Protein AF-A0A8S9AB08-F1 (afdb_monomer_lite)

Rad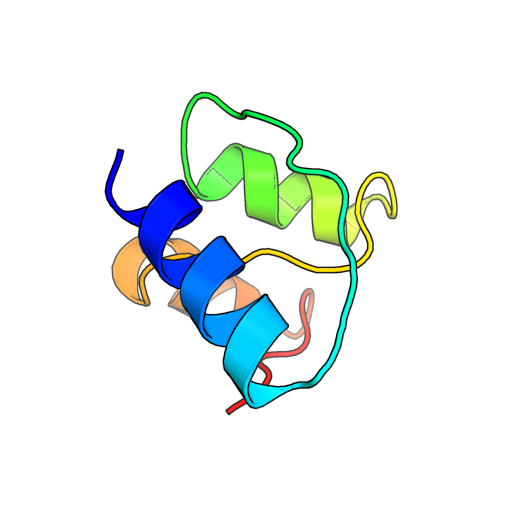ius of gyration: 11.28 Å; chains: 1; bounding box: 22×26×23 Å

Foldseek 3Di:
DVQVVVVVVVCVVVVHDDDDDDDPADLVQVVCCLVVVDVDGDHDCVNCVVVCVVVSDPDDD

pLDDT: mean 83.73, std 8.3, range [57.88, 93.88]

Secondary structure (DSSP, 8-state):
-HHHHHHHHHHHHHT----PPP-SSHHHHHHHHHHTSSS-----HHHHHHHHHTTSS----

Sequence (61 aa):
MSYLLYSEWFNELAQMKTTAIHYKGAGEAVNAVLTGEVDFAVVDASGSYELARSGRVRALA

Structure (mmCIF, N/CA/C/O backbone):
data_AF-A0A8S9AB08-F1
#
_entry.id   AF-A0A8S9AB08-F1
#
loop_
_atom_site.group_PDB
_atom_site.id
_atom_site.type_symbol
_atom_site.label_atom_id
_atom_site.label_alt_id
_atom_site.label_comp_id
_atom_site.label_asym_id
_atom_site.label_entity_id
_atom_site.label_seq_id
_atom_site.pdbx_PDB_ins_code
_atom_site.Cartn_x
_atom_site.Cartn_y
_atom_site.Cartn_z
_atom_site.occupancy
_atom_site.B_iso_or_equiv
_atom_site.auth_seq_id
_atom_site.auth_comp_id
_atom_site.auth_asym_id
_atom_site.auth_atom_id
_atom_site.pdbx_PDB_model_num
ATOM 1 N N . MET A 1 1 ? 10.265 10.008 -1.100 1.00 57.88 1 MET A N 1
ATOM 2 C CA . MET A 1 1 ? 9.531 10.999 -1.920 1.00 57.88 1 MET A CA 1
ATOM 3 C C . MET A 1 1 ? 8.833 10.386 -3.133 1.00 57.88 1 MET A C 1
ATOM 5 O O . MET A 1 1 ? 7.779 10.878 -3.496 1.00 57.88 1 MET A O 1
ATOM 9 N N . SER A 1 2 ? 9.364 9.317 -3.740 1.00 76.69 2 SER A N 1
ATOM 10 C CA . SER A 1 2 ? 8.750 8.644 -4.898 1.00 76.69 2 SER A CA 1
ATOM 11 C C . SER A 1 2 ? 7.376 8.017 -4.609 1.00 76.69 2 SER A C 1
ATOM 13 O O . SER A 1 2 ? 6.473 8.177 -5.418 1.00 76.69 2 SER A O 1
ATOM 15 N N . TYR A 1 3 ? 7.175 7.382 -3.446 1.00 79.88 3 TYR A N 1
ATOM 16 C CA . TYR A 1 3 ? 5.897 6.722 -3.122 1.00 79.88 3 TYR A CA 1
ATOM 17 C C . TYR A 1 3 ? 4.702 7.676 -3.035 1.00 79.88 3 TYR A C 1
ATOM 19 O O . TYR A 1 3 ? 3.628 7.323 -3.494 1.00 79.88 3 TYR A O 1
ATOM 27 N N . LEU A 1 4 ? 4.886 8.894 -2.506 1.00 85.62 4 LEU A N 1
ATOM 28 C CA . LEU A 1 4 ? 3.800 9.878 -2.450 1.00 85.62 4 LEU A CA 1
ATOM 29 C C . LEU A 1 4 ? 3.356 10.276 -3.863 1.00 85.62 4 LEU A C 1
ATOM 31 O O . LEU A 1 4 ? 2.167 10.309 -4.145 1.00 85.62 4 LEU A O 1
ATOM 35 N N . LEU A 1 5 ? 4.316 10.508 -4.764 1.00 86.62 5 LEU A N 1
ATOM 36 C CA . LEU A 1 5 ? 4.019 10.836 -6.156 1.00 86.62 5 LEU A CA 1
ATOM 37 C C . LEU A 1 5 ? 3.301 9.684 -6.872 1.00 86.62 5 LEU A C 1
ATOM 39 O O . LEU A 1 5 ? 2.339 9.927 -7.593 1.00 86.62 5 LEU A O 1
ATOM 43 N N . TYR A 1 6 ? 3.739 8.439 -6.659 1.00 85.44 6 TYR A N 1
ATOM 44 C CA . TYR A 1 6 ? 3.063 7.270 -7.227 1.00 85.44 6 TYR A CA 1
ATOM 45 C C . TYR A 1 6 ? 1.643 7.102 -6.687 1.00 85.44 6 TYR A C 1
ATOM 47 O O . TYR A 1 6 ? 0.741 6.806 -7.465 1.00 85.44 6 TYR A O 1
ATOM 55 N N . SER A 1 7 ? 1.427 7.331 -5.391 1.00 85.88 7 SER A N 1
ATOM 56 C CA . SER A 1 7 ? 0.097 7.263 -4.783 1.00 85.88 7 SER A CA 1
ATOM 57 C C . SER A 1 7 ? -0.836 8.360 -5.295 1.00 85.88 7 SER A C 1
ATOM 59 O O . SER A 1 7 ? -1.983 8.067 -5.611 1.00 85.88 7 SER A O 1
ATOM 61 N N . GLU A 1 8 ? -0.362 9.600 -5.438 1.00 89.56 8 GLU A N 1
ATOM 62 C CA . GLU A 1 8 ? -1.170 10.691 -6.005 1.00 89.56 8 GLU A CA 1
ATOM 63 C C . GLU A 1 8 ? -1.509 10.444 -7.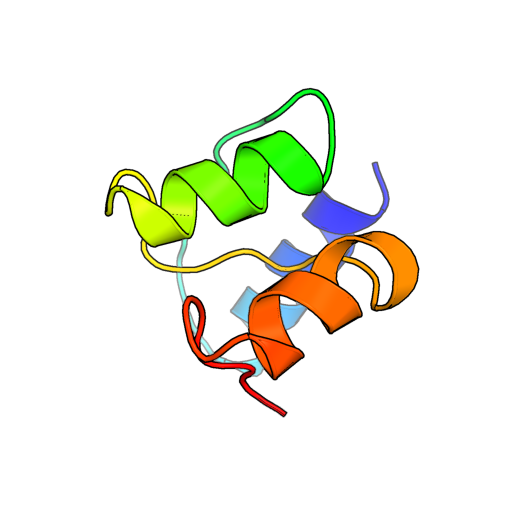479 1.00 89.56 8 GLU A C 1
ATOM 65 O O . GLU A 1 8 ? -2.649 10.628 -7.899 1.00 89.56 8 GLU A O 1
ATOM 70 N N . TRP A 1 9 ? -0.552 9.944 -8.262 1.00 89.88 9 TRP A N 1
ATOM 71 C CA . TRP A 1 9 ? -0.820 9.572 -9.649 1.00 89.88 9 TRP A CA 1
ATOM 72 C C . TRP A 1 9 ? -1.817 8.408 -9.752 1.00 89.88 9 TRP A C 1
ATOM 74 O O . TRP A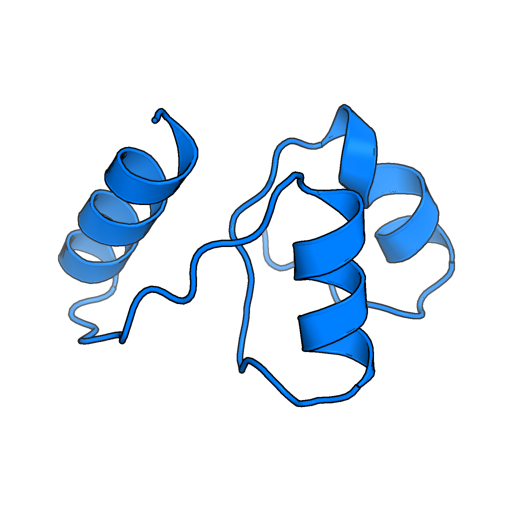 1 9 ? -2.721 8.428 -10.587 1.00 89.88 9 TRP A O 1
ATOM 84 N N . PHE A 1 10 ? -1.709 7.416 -8.866 1.00 89.50 10 PHE A N 1
ATOM 85 C CA . PHE A 1 10 ? -2.682 6.330 -8.774 1.00 89.50 10 PHE A CA 1
ATOM 86 C C . PHE A 1 10 ? -4.075 6.834 -8.374 1.00 89.50 10 PHE A C 1
ATOM 88 O O . PHE A 1 10 ? -5.060 6.414 -8.976 1.00 89.50 10 PHE A O 1
ATOM 95 N N . ASN A 1 11 ? -4.167 7.768 -7.422 1.00 91.00 11 ASN A N 1
ATOM 96 C CA . ASN A 1 11 ? -5.425 8.415 -7.043 1.00 91.00 11 ASN A CA 1
ATOM 97 C C . ASN A 1 11 ? -6.092 9.082 -8.251 1.00 91.00 11 ASN A C 1
ATOM 99 O O . ASN A 1 11 ? -7.292 8.910 -8.462 1.00 91.00 11 ASN A O 1
ATOM 103 N N . GLU A 1 12 ? -5.319 9.803 -9.065 1.00 93.88 12 GLU A N 1
ATOM 104 C CA . GLU A 1 12 ? -5.820 10.455 -10.274 1.00 93.88 12 GLU A CA 1
ATOM 105 C C . GLU A 1 12 ? -6.333 9.429 -11.296 1.00 93.88 12 GLU A C 1
ATOM 107 O O . GLU A 1 12 ? -7.455 9.554 -11.786 1.00 93.88 12 GLU A O 1
ATOM 112 N N . LEU A 1 13 ? -5.572 8.365 -11.567 1.00 92.75 13 LEU A N 1
ATOM 113 C CA . LEU A 1 13 ? -5.982 7.304 -12.497 1.00 92.75 13 LEU A CA 1
ATOM 114 C C . LEU A 1 13 ? -7.224 6.540 -12.021 1.00 92.75 13 LEU A C 1
ATOM 116 O O . LEU A 1 13 ? -8.107 6.233 -12.820 1.00 92.75 13 LEU A O 1
ATOM 120 N N . ALA A 1 14 ? -7.298 6.238 -10.726 1.00 92.19 14 ALA A N 1
ATOM 121 C CA . ALA A 1 14 ? -8.402 5.501 -10.120 1.00 92.19 14 ALA A CA 1
ATOM 122 C C . ALA A 1 14 ? -9.613 6.389 -9.785 1.00 92.19 14 ALA A C 1
ATOM 124 O O . ALA A 1 14 ? -10.637 5.870 -9.343 1.00 92.19 14 ALA A O 1
ATOM 125 N N . GLN A 1 15 ? -9.507 7.712 -9.976 1.00 93.75 15 GLN A N 1
ATOM 126 C CA . GLN A 1 15 ? -10.503 8.700 -9.541 1.00 93.75 15 GLN A CA 1
ATOM 127 C C . GLN A 1 15 ? -10.846 8.553 -8.047 1.00 93.75 15 GLN A C 1
ATOM 129 O O . GLN A 1 15 ? -11.994 8.686 -7.621 1.00 93.75 15 GLN A O 1
ATOM 134 N N . MET A 1 16 ? -9.825 8.254 -7.243 1.00 93.12 16 MET A N 1
ATOM 135 C CA . MET A 1 16 ? -9.920 8.060 -5.802 1.00 93.12 16 MET A CA 1
ATOM 136 C C . MET A 1 16 ? -9.377 9.274 -5.059 1.00 93.12 16 MET A C 1
ATOM 138 O O . MET A 1 16 ? -8.517 10.005 -5.544 1.00 93.12 16 MET A O 1
ATOM 142 N N . LYS A 1 17 ? -9.851 9.463 -3.829 1.00 91.25 17 LYS A N 1
ATOM 143 C CA . LYS A 1 17 ? -9.275 10.419 -2.887 1.00 91.25 17 LYS A CA 1
ATOM 144 C C . LYS A 1 17 ? -8.824 9.659 -1.655 1.00 91.25 17 LYS A C 1
ATOM 146 O O . LYS A 1 17 ? -9.645 9.032 -0.992 1.00 91.25 17 LYS A O 1
ATOM 151 N N . THR A 1 18 ? -7.532 9.711 -1.366 1.00 91.44 18 THR A N 1
ATOM 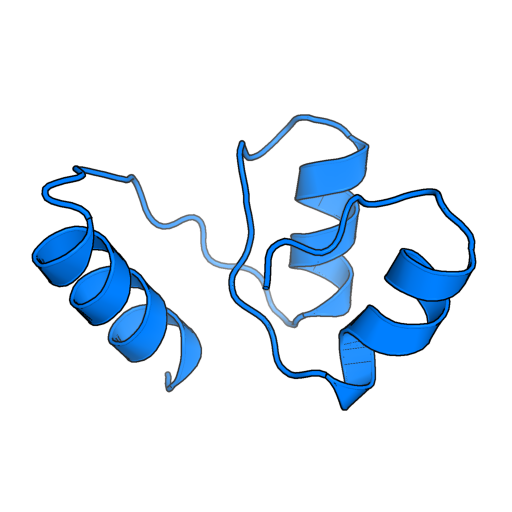152 C CA . THR A 1 18 ? -6.923 8.969 -0.260 1.00 91.44 18 THR A CA 1
ATOM 153 C C . THR A 1 18 ? -6.167 9.924 0.654 1.00 91.44 18 THR A C 1
ATOM 155 O O . THR A 1 18 ? -5.860 11.056 0.278 1.00 91.44 18 THR A O 1
ATOM 158 N N . THR A 1 19 ? -5.920 9.492 1.889 1.00 91.31 19 THR A N 1
ATOM 159 C CA . THR A 1 19 ? -5.157 10.267 2.872 1.00 91.31 19 THR A CA 1
ATOM 160 C C . THR A 1 19 ? -3.798 9.611 3.046 1.00 91.31 19 THR A C 1
ATOM 162 O O . THR A 1 19 ? -3.712 8.481 3.520 1.00 91.31 19 THR A O 1
ATOM 165 N N . ALA A 1 20 ? -2.730 10.315 2.672 1.00 89.81 20 ALA A N 1
ATOM 166 C CA . ALA A 1 20 ? -1.378 9.784 2.778 1.00 89.81 20 ALA A CA 1
ATOM 167 C C . ALA A 1 20 ? -0.909 9.713 4.241 1.00 89.81 20 ALA A C 1
ATOM 169 O O . ALA A 1 20 ? -0.749 10.741 4.907 1.00 89.81 20 ALA A O 1
ATOM 170 N N . ILE A 1 21 ? -0.624 8.498 4.716 1.00 91.06 21 ILE A N 1
ATOM 171 C CA . ILE A 1 21 ? 0.056 8.254 5.993 1.00 91.06 21 ILE A CA 1
ATOM 172 C C . ILE A 1 21 ? 1.531 7.960 5.712 1.00 91.06 21 ILE A C 1
ATOM 174 O O . ILE A 1 21 ? 1.870 7.106 4.891 1.00 91.06 21 ILE A O 1
ATOM 178 N N . HIS A 1 22 ? 2.421 8.714 6.358 1.00 88.50 22 HIS A N 1
ATOM 179 C CA . HIS A 1 22 ? 3.853 8.675 6.074 1.00 88.50 22 HIS A CA 1
ATOM 180 C C . HIS A 1 22 ? 4.578 7.726 7.031 1.00 88.50 22 HIS A C 1
ATOM 182 O O . HIS A 1 22 ? 4.611 7.960 8.237 1.00 88.50 22 HIS A O 1
ATOM 188 N N . TYR A 1 23 ? 5.226 6.709 6.465 1.00 87.69 23 TYR A N 1
ATOM 189 C CA . TYR A 1 23 ? 6.046 5.735 7.189 1.00 87.69 23 TYR A CA 1
ATOM 190 C C . TYR A 1 23 ? 7.530 5.890 6.844 1.00 87.69 23 TYR A C 1
ATOM 192 O O . TYR A 1 23 ? 7.883 6.474 5.813 1.00 87.69 23 TYR A O 1
ATOM 200 N N . LYS A 1 24 ? 8.424 5.351 7.683 1.00 86.56 24 LYS A N 1
ATOM 201 C CA . LYS A 1 24 ? 9.880 5.445 7.461 1.00 86.56 24 LYS A CA 1
ATOM 202 C C . LYS A 1 24 ? 10.362 4.556 6.317 1.00 86.56 24 LYS A C 1
ATOM 204 O O . LYS A 1 24 ? 11.433 4.803 5.767 1.00 86.56 24 LYS A O 1
ATOM 209 N N . GLY A 1 25 ? 9.587 3.537 5.947 1.00 83.75 25 GLY A N 1
ATOM 210 C CA . GLY A 1 25 ? 9.911 2.647 4.838 1.00 83.75 25 GLY A CA 1
ATOM 211 C C . GLY A 1 25 ? 8.777 1.696 4.464 1.00 83.75 25 GLY A C 1
ATOM 212 O O . GLY A 1 25 ? 7.758 1.612 5.149 1.00 83.75 25 GLY A O 1
ATOM 213 N N . ALA A 1 26 ? 8.990 0.945 3.380 1.00 82.06 26 ALA A N 1
ATOM 214 C CA . ALA A 1 26 ? 8.004 0.018 2.823 1.00 82.06 26 ALA A CA 1
ATOM 215 C C . ALA A 1 26 ? 7.565 -1.068 3.822 1.00 82.06 26 ALA A C 1
ATOM 217 O O . ALA A 1 26 ? 6.385 -1.388 3.889 1.00 82.06 26 ALA A O 1
ATOM 218 N N . GLY A 1 27 ? 8.485 -1.596 4.639 1.00 83.81 27 GLY A N 1
ATOM 219 C CA . GLY A 1 27 ? 8.155 -2.627 5.629 1.00 83.81 27 GLY A CA 1
ATOM 220 C C . GLY A 1 27 ? 7.153 -2.163 6.693 1.00 83.81 27 GLY A C 1
ATOM 221 O O . GLY A 1 27 ? 6.255 -2.918 7.055 1.00 83.81 27 GLY A O 1
ATOM 222 N N . GLU A 1 28 ? 7.261 -0.913 7.159 1.00 87.31 28 GLU A N 1
ATOM 223 C CA . GLU A 1 28 ? 6.287 -0.328 8.093 1.00 87.31 28 GLU A CA 1
ATOM 224 C C . GLU A 1 28 ? 4.919 -0.145 7.421 1.00 87.31 28 GLU A C 1
ATOM 226 O O . GLU A 1 28 ? 3.909 -0.549 7.987 1.00 87.31 28 GLU A O 1
ATOM 231 N N . ALA A 1 29 ? 4.889 0.368 6.186 1.00 87.94 29 ALA A N 1
ATOM 232 C CA . ALA A 1 29 ? 3.646 0.565 5.437 1.00 87.94 29 ALA A CA 1
ATOM 233 C C . ALA A 1 29 ? 2.916 -0.758 5.137 1.00 87.94 29 ALA A C 1
ATOM 235 O O . ALA A 1 29 ? 1.697 -0.838 5.260 1.00 87.94 29 ALA A O 1
ATOM 236 N N . VAL A 1 30 ? 3.646 -1.824 4.788 1.00 86.81 30 VAL A N 1
ATOM 237 C CA . VAL A 1 30 ? 3.041 -3.148 4.559 1.00 86.81 30 VAL A CA 1
ATOM 238 C C . VAL A 1 30 ? 2.491 -3.734 5.861 1.00 86.81 30 VAL A C 1
ATOM 240 O O . VAL A 1 30 ? 1.411 -4.321 5.858 1.00 86.81 30 VAL A O 1
ATOM 243 N N . ASN A 1 31 ? 3.187 -3.549 6.987 1.00 88.25 31 ASN A N 1
ATOM 244 C CA . ASN A 1 31 ? 2.658 -3.950 8.290 1.00 88.25 31 ASN A CA 1
ATOM 245 C C . ASN A 1 31 ? 1.394 -3.166 8.666 1.00 88.25 31 ASN A C 1
ATOM 247 O O . ASN A 1 31 ? 0.474 -3.767 9.207 1.00 88.25 31 ASN A O 1
ATOM 251 N N . ALA A 1 32 ? 1.311 -1.878 8.330 1.00 90.00 32 ALA A N 1
ATOM 252 C CA . ALA A 1 32 ? 0.107 -1.079 8.550 1.00 90.00 32 ALA A CA 1
ATOM 253 C C . ALA A 1 32 ? -1.101 -1.592 7.735 1.00 90.00 32 ALA A C 1
ATOM 255 O O . ALA A 1 32 ? -2.227 -1.581 8.228 1.00 90.00 32 ALA A O 1
ATOM 256 N N . VAL A 1 33 ? -0.882 -2.110 6.517 1.00 90.38 33 VAL A N 1
ATOM 257 C CA . VAL A 1 33 ? -1.936 -2.801 5.742 1.00 90.38 33 VAL A CA 1
ATOM 258 C C . VAL A 1 33 ? -2.349 -4.104 6.433 1.00 90.38 33 VAL A C 1
ATOM 260 O O . VAL A 1 33 ? -3.533 -4.408 6.535 1.00 90.38 33 VAL A O 1
ATOM 263 N N . LEU A 1 34 ? -1.379 -4.876 6.940 1.00 87.75 34 LEU A N 1
ATOM 264 C CA . LEU A 1 34 ? -1.641 -6.137 7.648 1.00 87.75 34 LEU A CA 1
ATOM 265 C C . LEU A 1 34 ? -2.459 -5.947 8.926 1.00 87.75 34 LEU A C 1
ATOM 267 O O . LEU A 1 34 ? -3.290 -6.793 9.251 1.00 87.75 34 LEU A O 1
ATOM 271 N N . THR A 1 35 ? -2.204 -4.871 9.666 1.00 90.00 35 THR A N 1
ATOM 272 C CA . THR A 1 35 ? -2.928 -4.545 10.899 1.00 90.00 35 THR A CA 1
ATOM 273 C C . THR A 1 35 ? -4.270 -3.862 10.638 1.00 90.00 35 THR A C 1
ATOM 275 O O . THR A 1 35 ? -5.057 -3.729 11.573 1.00 90.00 35 THR A O 1
ATOM 278 N N . GLY A 1 36 ? -4.546 -3.453 9.394 1.00 88.56 36 GLY A N 1
ATOM 279 C CA . GLY A 1 36 ? -5.738 -2.687 9.026 1.00 88.56 36 GLY A CA 1
ATOM 280 C C . GLY A 1 36 ? -5.687 -1.218 9.455 1.00 88.56 36 GLY A C 1
ATOM 281 O O . GLY A 1 36 ? -6.727 -0.573 9.535 1.00 88.56 36 GLY A O 1
ATOM 282 N N . GLU A 1 37 ? -4.499 -0.687 9.759 1.00 92.50 37 GLU A N 1
ATOM 283 C CA . GLU A 1 37 ? -4.294 0.738 10.050 1.00 92.50 37 GLU A CA 1
ATOM 284 C C . GLU A 1 37 ? -4.451 1.599 8.787 1.00 92.50 37 GLU A C 1
ATOM 286 O O . GLU A 1 37 ? -4.918 2.735 8.865 1.00 92.50 37 GLU A O 1
ATOM 291 N N . VAL A 1 38 ? -4.100 1.045 7.622 1.00 91.88 38 VAL A N 1
ATOM 292 C CA . VAL A 1 38 ? -4.309 1.667 6.308 1.00 91.88 38 VAL A CA 1
ATOM 293 C C . VAL A 1 38 ? -4.966 0.689 5.340 1.00 91.88 38 VAL A C 1
ATOM 295 O O . VAL A 1 38 ? -4.732 -0.517 5.402 1.00 91.88 38 VAL A O 1
ATOM 298 N N . ASP A 1 39 ? -5.760 1.217 4.409 1.00 90.50 39 ASP A N 1
ATOM 299 C CA . ASP A 1 39 ? -6.524 0.400 3.460 1.00 90.50 39 ASP A CA 1
ATOM 300 C C . ASP A 1 39 ? -5.637 -0.264 2.392 1.00 90.50 39 ASP A C 1
ATOM 302 O O . ASP A 1 39 ? -5.893 -1.390 1.963 1.00 90.50 39 ASP A O 1
ATOM 306 N N . PHE A 1 40 ? -4.588 0.432 1.944 1.00 89.00 40 PHE A N 1
ATOM 307 C CA . PHE A 1 40 ? -3.619 -0.062 0.965 1.00 89.00 40 PHE A CA 1
ATOM 308 C C . PHE A 1 40 ? -2.287 0.693 1.073 1.00 89.00 40 PHE A C 1
ATOM 310 O O . PHE A 1 40 ? -2.207 1.767 1.669 1.00 89.00 40 PHE A O 1
ATOM 317 N N . ALA A 1 41 ? -1.237 0.143 0.459 1.00 89.50 41 ALA A N 1
ATOM 318 C CA . ALA A 1 41 ? 0.063 0.796 0.344 1.00 89.50 41 ALA A CA 1
ATOM 319 C C . ALA A 1 41 ? 0.659 0.576 -1.052 1.00 89.50 41 ALA A C 1
ATOM 321 O O . ALA A 1 41 ? 0.650 -0.543 -1.565 1.00 89.50 41 ALA A O 1
ATOM 322 N N . VAL A 1 42 ? 1.217 1.637 -1.642 1.00 86.25 42 VAL A N 1
ATOM 323 C CA . VAL A 1 42 ? 2.018 1.562 -2.872 1.00 86.25 42 VAL A CA 1
ATOM 324 C C . VAL A 1 42 ? 3.487 1.500 -2.472 1.00 86.25 42 VAL A C 1
ATOM 326 O O . VAL A 1 42 ? 4.034 2.456 -1.923 1.00 86.25 42 VAL A O 1
ATOM 329 N N . VAL A 1 43 ? 4.125 0.362 -2.724 1.00 84.12 43 VAL A N 1
ATOM 330 C CA . VAL A 1 43 ? 5.523 0.095 -2.367 1.00 84.12 43 VAL A CA 1
ATOM 331 C C . VAL A 1 43 ? 6.241 -0.577 -3.532 1.00 84.12 43 VAL A C 1
ATOM 333 O O . VAL A 1 43 ? 5.610 -1.104 -4.444 1.00 84.12 43 VAL A O 1
ATOM 336 N N . ASP A 1 44 ? 7.569 -0.560 -3.527 1.00 81.12 44 ASP A N 1
ATOM 337 C CA . ASP A 1 44 ? 8.346 -1.260 -4.541 1.00 81.12 44 ASP A CA 1
ATOM 338 C C . ASP A 1 44 ? 8.311 -2.780 -4.307 1.00 81.12 44 ASP A C 1
ATOM 340 O O . ASP A 1 44 ? 8.090 -3.272 -3.192 1.00 81.12 44 ASP A O 1
ATOM 344 N N . ALA A 1 45 ? 8.553 -3.536 -5.378 1.00 72.75 45 ALA A N 1
ATOM 345 C CA . ALA A 1 45 ? 8.495 -4.993 -5.347 1.00 72.75 45 ALA A CA 1
ATOM 346 C C . ALA A 1 45 ? 9.542 -5.611 -4.404 1.00 72.75 45 ALA A C 1
ATOM 348 O O . ALA A 1 45 ? 9.297 -6.671 -3.834 1.00 72.75 45 ALA A O 1
ATOM 349 N N . SER A 1 46 ? 10.693 -4.961 -4.197 1.00 73.31 46 SER A N 1
ATOM 350 C CA . SER A 1 46 ? 11.799 -5.561 -3.445 1.00 73.31 46 SER A CA 1
ATOM 351 C C . SER A 1 46 ? 11.475 -5.734 -1.958 1.00 73.31 46 SER A C 1
ATOM 353 O O . SER A 1 46 ? 11.826 -6.756 -1.372 1.00 73.31 46 SER A O 1
ATOM 355 N N . GLY A 1 47 ? 10.739 -4.788 -1.363 1.00 68.50 47 GLY A N 1
ATOM 356 C CA . GLY A 1 47 ? 10.314 -4.860 0.039 1.00 68.50 47 GLY A CA 1
ATOM 357 C C . GLY A 1 47 ? 9.018 -5.642 0.282 1.00 68.50 47 GLY A C 1
ATOM 358 O O . GLY A 1 47 ? 8.753 -6.051 1.411 1.00 68.50 47 GLY A O 1
ATOM 359 N N . SER A 1 48 ? 8.202 -5.850 -0.754 1.00 70.38 48 SER A N 1
ATOM 360 C CA . SER A 1 48 ? 6.841 -6.395 -0.629 1.00 70.38 48 SER A CA 1
ATOM 361 C C . 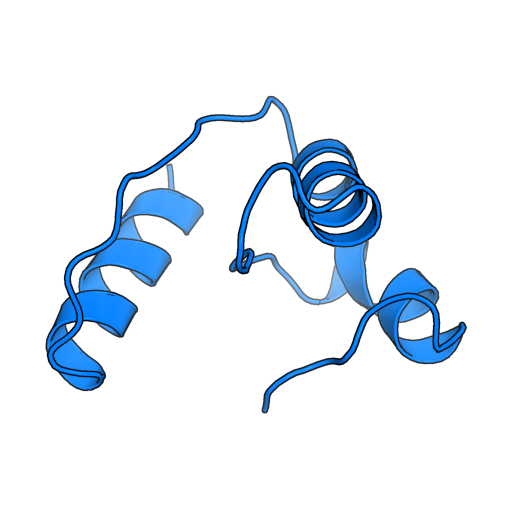SER A 1 48 ? 6.672 -7.815 -1.163 1.00 70.38 48 SER A C 1
ATOM 363 O O . SER A 1 48 ? 5.737 -8.504 -0.752 1.00 70.38 48 SER A O 1
ATOM 365 N N . TYR A 1 49 ? 7.583 -8.286 -2.021 1.00 75.00 49 TYR A N 1
ATOM 366 C CA . TYR A 1 49 ? 7.467 -9.578 -2.696 1.00 75.00 49 TYR A CA 1
ATOM 367 C C . TYR A 1 49 ? 7.336 -10.759 -1.729 1.00 75.00 49 TYR A C 1
ATOM 369 O O . TYR A 1 49 ? 6.420 -11.565 -1.870 1.00 75.00 49 TYR A O 1
ATOM 377 N N . GLU A 1 50 ? 8.192 -10.850 -0.709 1.00 72.81 50 GLU A N 1
ATOM 378 C CA . GLU A 1 50 ? 8.139 -11.958 0.258 1.00 72.81 50 GLU A CA 1
ATOM 379 C C . GLU A 1 50 ? 6.848 -11.941 1.092 1.00 72.81 50 GLU A C 1
ATOM 381 O O . GLU A 1 50 ? 6.278 -12.988 1.407 1.00 72.81 50 GLU A O 1
ATOM 386 N N . LEU A 1 51 ? 6.328 -10.751 1.404 1.00 69.44 51 LEU A N 1
ATOM 387 C CA . LEU A 1 51 ? 5.089 -10.603 2.166 1.00 69.44 51 LEU A CA 1
ATOM 388 C C . LEU A 1 51 ? 3.863 -10.955 1.315 1.00 69.44 51 LEU A C 1
ATOM 390 O O . LEU A 1 51 ? 2.997 -11.693 1.793 1.00 69.44 51 LEU A O 1
ATOM 394 N N . ALA A 1 52 ? 3.828 -10.526 0.052 1.00 74.69 52 ALA A N 1
ATOM 395 C CA . ALA A 1 52 ? 2.808 -10.932 -0.913 1.00 74.69 52 ALA A CA 1
ATOM 396 C C . ALA A 1 52 ? 2.851 -12.444 -1.181 1.00 74.69 52 ALA A C 1
ATOM 398 O O . ALA A 1 52 ? 1.821 -13.116 -1.141 1.00 74.69 52 ALA A O 1
ATOM 399 N N . ARG A 1 53 ? 4.051 -13.009 -1.364 1.00 75.50 53 ARG A N 1
ATOM 400 C CA . ARG A 1 53 ? 4.264 -14.450 -1.558 1.00 75.50 53 ARG A CA 1
ATOM 401 C C . ARG A 1 53 ? 3.806 -15.272 -0.356 1.00 75.50 53 ARG A C 1
ATOM 403 O O . ARG A 1 53 ? 3.276 -16.363 -0.537 1.00 75.50 53 ARG A O 1
ATOM 410 N N . SER A 1 54 ? 3.983 -14.756 0.861 1.00 78.12 54 SER A N 1
ATOM 411 C CA . SER A 1 54 ? 3.517 -15.419 2.085 1.00 78.12 54 SER A CA 1
ATOM 412 C C . SER A 1 54 ? 1.987 -15.462 2.228 1.00 78.12 54 SER A C 1
ATOM 414 O O . SER A 1 54 ? 1.488 -16.089 3.159 1.00 78.12 54 SER A O 1
ATOM 416 N N . GLY A 1 55 ? 1.237 -14.790 1.344 1.00 76.50 55 GLY A N 1
ATOM 417 C CA . GLY A 1 55 ? -0.228 -14.726 1.376 1.00 76.50 55 GLY A CA 1
ATOM 418 C C . GLY A 1 55 ? -0.793 -13.842 2.489 1.00 76.50 55 GLY A C 1
ATOM 419 O O . GLY A 1 55 ? -2.006 -13.779 2.660 1.00 76.50 55 GLY A O 1
ATOM 420 N N . ARG A 1 56 ? 0.072 -13.160 3.252 1.00 73.88 56 ARG A N 1
ATOM 421 C CA . ARG A 1 56 ? -0.347 -12.283 4.354 1.00 73.88 56 ARG A CA 1
ATOM 422 C C . ARG A 1 56 ? -0.920 -10.962 3.854 1.00 73.88 56 ARG A C 1
ATOM 424 O O . ARG A 1 56 ? -1.857 -10.453 4.452 1.00 73.88 56 ARG A O 1
ATOM 431 N N . VAL A 1 57 ? -0.399 -10.446 2.744 1.00 77.06 57 VAL A N 1
ATOM 432 C CA . VAL A 1 57 ? -0.991 -9.317 2.016 1.00 77.06 57 VAL A CA 1
ATOM 433 C C . VAL A 1 57 ? -1.436 -9.760 0.632 1.00 77.06 57 VAL A C 1
ATOM 435 O O . VAL A 1 57 ? -0.810 -10.619 0.008 1.00 77.06 57 VAL A O 1
ATOM 438 N N . ARG A 1 58 ? -2.512 -9.151 0.132 1.00 81.94 58 ARG A N 1
ATOM 439 C CA . ARG A 1 58 ? -2.971 -9.354 -1.240 1.00 81.94 58 ARG A CA 1
ATOM 440 C C . ARG A 1 58 ? -2.270 -8.356 -2.156 1.00 81.94 58 ARG A C 1
ATOM 442 O O . ARG A 1 58 ? -2.543 -7.164 -2.076 1.00 81.94 58 ARG A O 1
ATOM 449 N N . ALA A 1 59 ? -1.406 -8.850 -3.041 1.00 80.00 59 ALA A N 1
ATOM 450 C CA . ALA A 1 59 ? -0.878 -8.033 -4.127 1.00 80.00 59 ALA A CA 1
ATOM 451 C C . ALA A 1 59 ? -2.009 -7.664 -5.098 1.00 80.00 59 ALA A C 1
ATOM 453 O O . ALA A 1 59 ? -2.788 -8.526 -5.521 1.00 80.00 59 ALA A O 1
ATOM 454 N N . LEU A 1 60 ? -2.100 -6.380 -5.426 1.00 73.94 60 LEU A N 1
ATOM 455 C CA . LEU A 1 60 ? -2.983 -5.848 -6.455 1.00 73.94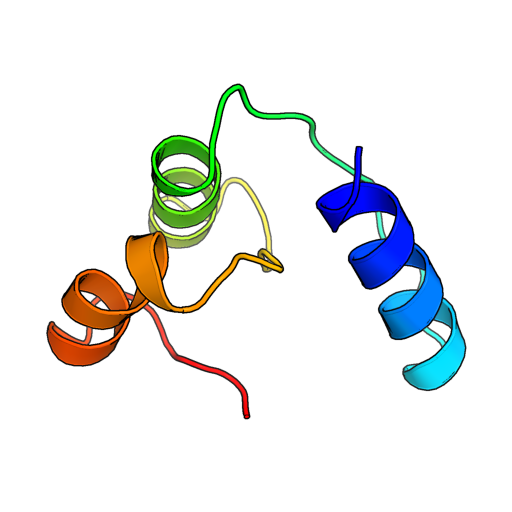 60 LEU A CA 1
ATOM 456 C C . LEU A 1 60 ? -2.074 -5.397 -7.606 1.00 73.94 60 LEU A C 1
ATOM 458 O O . LEU A 1 60 ? -1.208 -4.569 -7.359 1.00 73.94 60 LEU A O 1
ATOM 462 N N . ALA A 1 61 ? -2.256 -6.060 -8.759 1.00 61.00 61 ALA A N 1
ATOM 463 C CA . ALA A 1 61 ? -1.592 -5.928 -10.070 1.00 61.00 61 ALA A CA 1
ATOM 464 C C . ALA A 1 61 ? -0.280 -5.124 -10.153 1.00 61.00 61 ALA A C 1
ATOM 466 O O . ALA A 1 61 ? -0.326 -3.883 -10.019 1.00 61.00 61 ALA A O 1
#